Protein AF-K7NMP1-F1 (afdb_monomer)

Foldseek 3Di:
DPVLVVLVPDDDPLVVLLVQCVQQVHDSDDVPDDSVNSSVVSSVCVNVVSRPRPVPPPDDPDPVVVVVVVVVVVCVVVVVPPPPPPPDDDDDDDDDDDDDDDDDDDDDDDPDPDDDDCDVVNVVVLVVLLVDDLVPDDPVSNVSNVVVVVVVVVVVD

Radius of gyration: 32.11 Å; Cα contacts (8 Å, |Δi|>4): 42; chains: 1; bounding box: 68×54×84 Å

Secondary structure (DSSP, 8-state):
--SHHHHHT----HHHHHHHHHHTT--S--TT--HHHHHHHHHHHHHTT-----GGGS-S---HHHHHHHHHHHHHHHHTTSSTTSS--------------------------------HHHHHHHHHHTTS-GGGS-HHHHHHHHHHHHHHHHTT-

Nearest PDB structures (foldseek):
  8h6l-assembly1_4C  TM=4.850E-01  e=1.927E-01  Homo sapiens
  5nrl-assembly1_H  TM=5.158E-01  e=5.601E-01  Saccharomyces cerevisiae
  5zwo-assembly1_K  TM=5.132E-01  e=1.300E+00  Saccharomyces cerevisiae S288C
  6ahd-assembly1_K  TM=4.824E-01  e=1.628E+00  Homo sapiens

Solvent-accessible surface area (backbone atoms only — not comparable to full-atom values): 10521 Å² total; per-residue (Å²): 141,80,62,69,70,60,49,74,69,61,83,71,58,70,70,56,49,37,52,50,28,52,69,58,73,39,82,69,70,58,93,94,57,50,77,65,58,52,46,51,50,51,38,51,41,61,74,68,62,71,71,72,71,72,82,80,69,84,72,60,90,68,60,61,66,61,56,50,51,51,49,51,55,48,49,58,68,58,54,72,74,64,71,80,75,82,81,81,82,88,85,90,85,86,88,85,90,85,88,83,89,85,89,87,79,86,90,78,90,76,89,69,88,74,84,87,74,89,45,75,68,50,56,55,49,51,57,48,57,64,69,49,65,69,87,80,46,54,74,72,55,38,54,55,40,50,54,55,50,53,53,55,55,59,76,74,110

InterPro domains:
  IPR014906 Pre-mRNA processing factor 4 (PRP4)-like [PF08799] (17-45)
  IPR014906 Pre-mRNA processing factor 4 (PRP4)-like [SM00500] (12-63)
  IPR036285 PRP4-like superfamily [G3DSA:4.10.280.110] (2-64)
  IPR036285 PRP4-like superfamily [SSF158230] (9-47)
  IPR039979 Pre-mRNA-splicing factor 18 [PTHR13007] (5-157)

pLDDT: mean 70.82, std 20.06, range [32.47, 95.81]

Organism: Pinus taeda (NCBI:txid3352)

Mean predicted aligned error: 22.0 Å

Sequence (157 aa):
MGEEHKIDELVLPKAEVIRRLRFLKQPITLFGEDDDARLERLKSLLNAGIMELDSDMTEGQRNDFLRDLAELKKRQKTGILNLDRKKKKDDNDGIIDDGGEGGGGGGSDDHGGEGGFISGIDIDKDLKRLKSDFDELC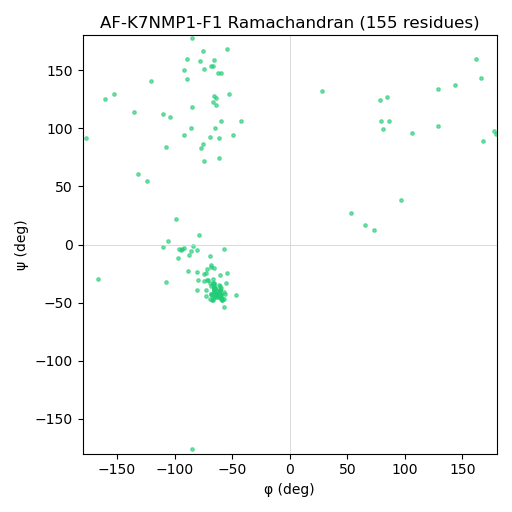DEDKILVFFKRLLREWEQE

Structure (mmCIF, N/CA/C/O backbone):
data_AF-K7NMP1-F1
#
_entry.id   AF-K7NMP1-F1
#
loop_
_atom_site.group_PDB
_atom_site.id
_atom_site.type_symbol
_atom_site.label_atom_id
_atom_site.label_alt_id
_atom_site.label_comp_id
_atom_site.label_asym_id
_atom_site.label_entity_id
_atom_site.label_seq_id
_atom_site.pdbx_PDB_ins_code
_atom_site.Cartn_x
_atom_site.Cartn_y
_atom_site.Cartn_z
_atom_site.occupancy
_atom_site.B_iso_or_equiv
_atom_site.auth_seq_id
_atom_site.auth_comp_id
_atom_site.auth_asym_id
_atom_site.auth_atom_id
_atom_site.pdbx_PDB_model_num
ATOM 1 N N . MET A 1 1 ? -21.976 -15.102 24.659 1.00 45.72 1 MET A N 1
ATOM 2 C CA . MET A 1 1 ? -22.681 -14.573 23.473 1.00 45.72 1 MET A CA 1
ATOM 3 C C . MET A 1 1 ? -22.791 -13.067 23.647 1.00 45.72 1 MET A C 1
ATOM 5 O O . MET A 1 1 ? -23.612 -12.649 24.449 1.00 45.72 1 MET A O 1
ATOM 9 N N . GLY A 1 2 ? -21.914 -12.253 23.052 1.00 52.25 2 GLY A N 1
ATOM 10 C CA . GLY A 1 2 ? -21.947 -10.806 23.334 1.00 52.25 2 GLY A CA 1
ATOM 11 C C . GLY A 1 2 ? -21.149 -9.898 22.399 1.00 52.25 2 GLY A C 1
ATOM 12 O O . GLY A 1 2 ? -21.572 -8.769 22.186 1.00 52.25 2 GLY A O 1
ATOM 13 N N . GLU A 1 3 ? -20.050 -10.368 21.801 1.00 56.69 3 GLU A N 1
ATOM 14 C CA . GLU A 1 3 ? -19.222 -9.520 20.921 1.00 56.69 3 GLU A CA 1
ATOM 15 C C . GLU A 1 3 ? -19.338 -9.870 19.431 1.00 56.69 3 GLU A C 1
ATOM 17 O O . GLU A 1 3 ? -19.338 -8.964 18.605 1.00 56.69 3 GLU A O 1
ATOM 22 N N . GLU A 1 4 ? -19.551 -11.143 19.087 1.00 57.53 4 GLU A N 1
ATOM 23 C CA . GLU A 1 4 ? -19.666 -11.625 17.697 1.00 57.53 4 GLU A CA 1
ATOM 24 C C . GLU A 1 4 ? -20.811 -10.937 16.929 1.00 57.53 4 GLU A C 1
ATOM 26 O O . GLU A 1 4 ? -20.597 -10.361 15.866 1.00 57.53 4 GLU A O 1
ATOM 31 N N . HIS A 1 5 ? -22.006 -10.849 17.527 1.00 59.88 5 HIS A N 1
ATOM 32 C CA . HIS A 1 5 ? -23.153 -10.165 16.911 1.00 59.88 5 HIS A CA 1
ATOM 33 C C . HIS A 1 5 ? -22.906 -8.674 16.640 1.00 59.88 5 HIS A C 1
ATOM 35 O O . HIS A 1 5 ? -23.485 -8.097 15.724 1.00 59.88 5 HIS A O 1
ATOM 41 N N . LYS A 1 6 ? -22.017 -8.037 17.411 1.00 73.75 6 LYS A N 1
ATOM 42 C CA . LYS A 1 6 ? -21.723 -6.609 17.264 1.00 73.75 6 LYS A CA 1
ATOM 43 C C . LYS A 1 6 ? -20.874 -6.321 16.026 1.00 73.75 6 LYS A C 1
ATOM 45 O O . LYS A 1 6 ? -20.922 -5.205 15.515 1.00 73.75 6 LYS A O 1
ATOM 50 N N . ILE A 1 7 ? -20.092 -7.297 15.563 1.00 77.81 7 ILE A N 1
ATOM 51 C CA . ILE A 1 7 ? -19.238 -7.169 14.375 1.00 77.81 7 ILE A CA 1
ATOM 52 C C . ILE A 1 7 ? -20.078 -7.358 13.107 1.00 77.81 7 ILE A C 1
ATOM 54 O O . ILE A 1 7 ? -19.922 -6.604 12.142 1.00 77.81 7 ILE A O 1
ATOM 58 N N . ASP A 1 8 ? -21.029 -8.290 13.136 1.00 78.00 8 ASP A N 1
ATOM 59 C CA . ASP A 1 8 ? -21.897 -8.591 11.995 1.00 78.00 8 ASP A CA 1
ATOM 60 C C . ASP A 1 8 ? -22.851 -7.433 11.650 1.00 78.00 8 ASP A C 1
ATOM 62 O O . ASP A 1 8 ? -23.149 -7.200 10.477 1.00 78.00 8 ASP A O 1
ATOM 66 N N . GLU A 1 9 ? -23.244 -6.626 12.638 1.00 84.12 9 GLU A N 1
ATOM 67 C CA . GLU A 1 9 ? -24.074 -5.424 12.452 1.00 84.12 9 GLU A CA 1
ATOM 68 C C . GLU A 1 9 ? -23.289 -4.181 11.983 1.00 84.12 9 GLU A C 1
ATOM 70 O O . GLU A 1 9 ? -23.882 -3.138 11.696 1.00 84.12 9 GLU A O 1
ATOM 75 N N . LEU A 1 10 ? -21.956 -4.252 11.871 1.00 81.06 10 LEU A N 1
ATOM 76 C CA . LEU A 1 10 ? -21.150 -3.102 11.453 1.00 81.06 10 LEU A CA 1
ATOM 77 C C . LEU A 1 10 ? -21.482 -2.689 10.017 1.00 81.06 10 LEU A C 1
ATOM 79 O O . LEU A 1 10 ? -21.253 -3.435 9.064 1.00 81.06 10 LEU A O 1
ATOM 83 N N . VAL A 1 11 ? -21.938 -1.451 9.859 1.00 88.50 11 VAL A N 1
ATOM 84 C CA . VAL A 1 11 ? -22.046 -0.773 8.565 1.00 88.50 11 VAL A CA 1
ATOM 85 C C . VAL A 1 11 ? -21.000 0.332 8.548 1.00 88.50 11 VAL A C 1
ATOM 87 O O . VAL A 1 11 ? -21.070 1.283 9.327 1.00 88.50 11 VAL A O 1
ATOM 90 N N . LEU A 1 12 ? -19.986 0.181 7.697 1.00 87.94 12 LEU A N 1
ATOM 91 C CA . LEU A 1 12 ? -18.856 1.104 7.616 1.00 87.94 12 LEU A CA 1
ATOM 92 C C . LEU A 1 12 ? -18.764 1.707 6.212 1.00 87.94 12 LEU A C 1
ATOM 94 O O . LEU A 1 12 ? -18.917 0.981 5.230 1.00 87.94 12 LEU A O 1
ATOM 98 N N . PRO A 1 13 ? -18.444 3.006 6.085 1.00 94.12 13 PRO A N 1
ATOM 99 C CA . PRO A 1 13 ? -18.127 3.596 4.792 1.00 94.12 13 PRO A CA 1
ATOM 100 C C . PRO A 1 13 ? -16.914 2.913 4.149 1.00 94.12 13 PRO A C 1
ATOM 102 O O . PRO A 1 13 ? -15.955 2.558 4.839 1.00 94.12 13 PRO A O 1
ATOM 105 N N . LYS A 1 14 ? -16.893 2.832 2.813 1.00 93.44 14 LYS A N 1
ATOM 106 C CA . LYS A 1 14 ? -15.800 2.230 2.024 1.00 93.44 14 LYS A CA 1
ATOM 107 C C . LYS A 1 14 ? -14.401 2.681 2.458 1.00 93.44 14 LYS A C 1
ATOM 109 O O . LYS A 1 14 ? -13.494 1.862 2.582 1.00 93.44 14 LYS A O 1
ATOM 114 N N . ALA A 1 15 ? -14.225 3.978 2.713 1.00 95.25 15 ALA A N 1
ATOM 115 C CA . ALA A 1 15 ? -12.944 4.543 3.136 1.00 95.25 15 ALA A CA 1
ATOM 116 C C . ALA A 1 15 ? -12.445 3.943 4.463 1.00 95.25 15 ALA A C 1
ATOM 118 O O . ALA A 1 15 ? -11.256 3.662 4.606 1.00 95.25 15 ALA A O 1
ATOM 119 N N . GLU A 1 16 ? -13.353 3.698 5.409 1.00 94.62 16 GLU A N 1
ATOM 120 C CA . GLU A 1 16 ? -13.018 3.106 6.702 1.00 94.62 16 GLU A CA 1
ATOM 121 C C . GLU A 1 16 ? -12.691 1.618 6.567 1.00 94.62 16 GLU A C 1
ATOM 123 O O . GLU A 1 16 ? -11.733 1.147 7.180 1.00 94.62 16 GLU A O 1
ATOM 128 N N . VAL A 1 17 ? -13.419 0.892 5.711 1.00 94.25 17 VAL A N 1
ATOM 129 C CA . VAL A 1 17 ? -13.116 -0.513 5.394 1.00 94.25 17 VAL A CA 1
ATOM 130 C C . VAL A 1 17 ? -11.708 -0.631 4.813 1.00 94.25 17 VAL A C 1
ATOM 132 O O . VAL A 1 17 ? -10.902 -1.421 5.299 1.00 94.25 17 VAL A O 1
ATOM 135 N N . ILE A 1 18 ? -11.366 0.217 3.838 1.00 94.75 18 ILE A N 1
ATOM 136 C CA . ILE A 1 18 ? -10.025 0.263 3.240 1.00 94.75 18 ILE A CA 1
ATOM 137 C C . ILE A 1 18 ? -8.961 0.606 4.287 1.00 94.75 18 ILE A C 1
ATOM 139 O O . ILE A 1 18 ? -7.897 -0.016 4.301 1.00 94.75 18 ILE A O 1
ATOM 143 N N . ARG A 1 19 ? -9.227 1.582 5.166 1.00 94.75 19 ARG A N 1
ATOM 144 C CA . ARG A 1 19 ? -8.293 1.973 6.232 1.00 94.75 19 ARG A CA 1
ATOM 145 C C . ARG A 1 19 ? -7.992 0.799 7.161 1.00 94.75 19 ARG A C 1
ATOM 147 O O . ARG A 1 19 ? -6.824 0.539 7.438 1.00 94.75 19 ARG A O 1
ATOM 154 N N . ARG A 1 20 ? -9.025 0.075 7.600 1.00 92.19 20 ARG A N 1
ATOM 155 C CA . ARG A 1 20 ? -8.883 -1.094 8.481 1.00 92.19 20 ARG A CA 1
ATOM 156 C C . ARG A 1 20 ? -8.191 -2.259 7.784 1.00 92.19 20 ARG A C 1
ATOM 158 O O . ARG A 1 20 ? -7.277 -2.829 8.361 1.00 92.19 20 ARG A O 1
ATOM 165 N N . LEU A 1 21 ? -8.550 -2.559 6.535 1.00 92.75 21 LEU A N 1
ATOM 166 C CA . LEU A 1 21 ? -7.868 -3.593 5.749 1.00 92.75 21 LEU A CA 1
ATOM 167 C C . LEU A 1 21 ? -6.379 -3.279 5.572 1.00 92.75 21 LEU A C 1
ATOM 169 O O . LEU A 1 21 ? -5.549 -4.155 5.782 1.00 92.75 21 LEU A O 1
ATOM 173 N N . ARG A 1 22 ? -6.026 -2.023 5.270 1.00 92.25 22 ARG A N 1
ATOM 174 C CA . ARG A 1 22 ? -4.625 -1.586 5.171 1.00 92.25 22 ARG A CA 1
ATOM 175 C C . ARG A 1 22 ? -3.886 -1.730 6.499 1.00 92.25 22 ARG A C 1
ATOM 177 O O . ARG A 1 22 ? -2.740 -2.161 6.504 1.00 92.25 22 ARG A O 1
ATOM 184 N N . PHE A 1 23 ? -4.533 -1.365 7.604 1.00 88.62 23 PHE A N 1
ATOM 185 C CA . PHE A 1 23 ? -3.969 -1.514 8.944 1.00 88.62 23 PHE A CA 1
ATOM 186 C C . PHE A 1 23 ? -3.722 -2.986 9.304 1.00 88.62 23 PHE A C 1
ATOM 188 O O . PHE A 1 23 ? -2.672 -3.310 9.843 1.00 88.62 23 PHE A O 1
ATOM 195 N N . LEU A 1 24 ? -4.635 -3.877 8.912 1.00 89.12 24 LEU A N 1
ATOM 196 C CA . LEU A 1 24 ? -4.508 -5.332 9.053 1.00 89.12 24 LEU A CA 1
ATOM 197 C C . LEU A 1 24 ? -3.607 -5.978 7.979 1.00 89.12 24 LEU A C 1
ATOM 199 O O . LEU A 1 24 ? -3.572 -7.202 7.863 1.00 89.12 24 LEU A O 1
ATOM 203 N N . LYS A 1 25 ? -2.921 -5.169 7.157 1.00 90.12 25 LYS A N 1
ATOM 204 C CA . LYS A 1 25 ? -2.069 -5.603 6.033 1.00 90.12 25 LYS A CA 1
ATOM 205 C C . LYS A 1 25 ? -2.762 -6.534 5.030 1.00 90.12 25 LYS A C 1
ATOM 207 O O . LYS A 1 25 ? -2.117 -7.308 4.330 1.00 90.12 25 LYS A O 1
ATOM 212 N N . GLN A 1 26 ? -4.079 -6.422 4.909 1.00 91.62 26 GLN A N 1
ATOM 213 C CA . GLN A 1 26 ? -4.876 -7.193 3.964 1.00 91.62 26 GLN A CA 1
ATOM 214 C C . GLN A 1 26 ? -5.041 -6.435 2.637 1.00 91.62 26 GLN A C 1
ATOM 216 O O . GLN A 1 26 ? -5.102 -5.199 2.636 1.00 91.62 26 GLN A O 1
ATOM 221 N N . PRO A 1 27 ? -5.186 -7.138 1.495 1.00 94.38 27 PRO A N 1
ATOM 222 C CA . PRO A 1 27 ? -5.507 -6.505 0.219 1.00 94.38 27 PRO A CA 1
ATOM 223 C C . PRO A 1 27 ? -6.749 -5.609 0.329 1.00 94.38 27 PRO A C 1
ATOM 225 O O . PRO A 1 27 ? -7.797 -6.028 0.831 1.00 94.38 27 PRO A O 1
ATOM 228 N N . ILE A 1 28 ? -6.635 -4.363 -0.141 1.00 95.00 28 ILE A N 1
ATOM 229 C CA . ILE A 1 28 ? -7.691 -3.344 0.001 1.00 95.00 28 ILE A CA 1
ATOM 230 C C . ILE A 1 28 ? -8.923 -3.622 -0.874 1.00 95.00 28 ILE A C 1
ATOM 232 O O . ILE A 1 28 ? -10.035 -3.228 -0.522 1.00 95.00 28 ILE A O 1
ATOM 236 N N . THR A 1 29 ? 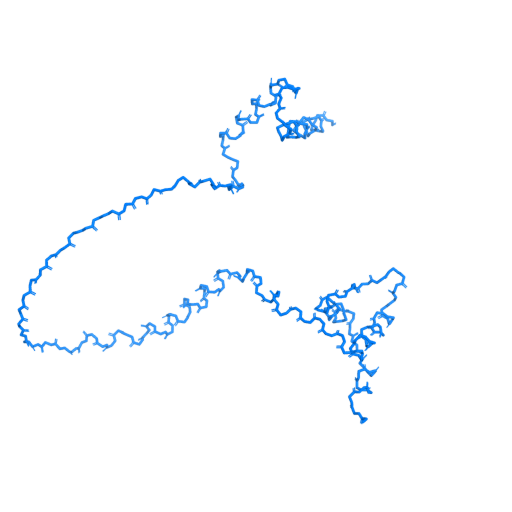-8.718 -4.264 -2.025 1.00 95.12 29 THR A N 1
ATOM 237 C CA . THR A 1 29 ? -9.757 -4.676 -2.979 1.00 95.12 29 THR A CA 1
ATOM 238 C C . THR A 1 29 ? -9.251 -5.895 -3.734 1.00 95.12 29 THR A C 1
ATOM 240 O O . THR A 1 29 ? -8.139 -5.847 -4.263 1.00 95.12 29 THR A O 1
ATOM 243 N N . LEU A 1 30 ? -10.044 -6.959 -3.794 1.00 95.38 30 LEU A N 1
ATOM 244 C CA . LEU A 1 30 ? -9.792 -8.102 -4.673 1.00 95.38 30 LEU A CA 1
ATOM 245 C C . LEU A 1 30 ? -10.443 -7.883 -6.050 1.00 95.38 30 LEU A C 1
ATOM 247 O O . LEU A 1 30 ? -11.336 -7.052 -6.213 1.00 95.38 30 LEU A O 1
ATOM 251 N N . PHE A 1 31 ? -9.976 -8.603 -7.071 1.00 95.69 31 PHE A N 1
ATOM 252 C CA . PHE A 1 31 ? -10.540 -8.489 -8.418 1.00 95.69 31 PHE A CA 1
ATOM 253 C C . PHE A 1 31 ? -12.002 -8.957 -8.431 1.00 95.69 31 PHE A C 1
ATOM 255 O O . PHE A 1 31 ? -12.294 -10.066 -7.993 1.00 95.69 31 PHE A O 1
ATOM 262 N N . GLY A 1 32 ? -12.907 -8.110 -8.933 1.00 94.94 32 GLY A N 1
ATOM 263 C CA . GLY A 1 32 ? -14.348 -8.386 -8.937 1.00 94.94 32 GLY A CA 1
ATOM 264 C C . GLY A 1 32 ? -15.029 -8.279 -7.566 1.00 94.94 32 GLY A C 1
ATOM 265 O O . GLY A 1 32 ? -16.158 -8.731 -7.428 1.00 94.94 32 GLY A O 1
ATOM 266 N N . GLU A 1 33 ? -14.361 -7.717 -6.552 1.00 95.81 33 GLU A N 1
ATOM 267 C CA . GLU A 1 33 ? -14.935 -7.519 -5.216 1.00 95.81 33 GLU A CA 1
ATOM 268 C C . GLU A 1 33 ? -15.746 -6.214 -5.136 1.00 95.81 33 GLU A C 1
ATOM 270 O O . GLU A 1 33 ? -15.196 -5.111 -5.258 1.00 95.81 33 GLU A O 1
ATOM 275 N N . ASP A 1 34 ? -17.045 -6.347 -4.864 1.00 95.19 34 ASP A N 1
ATOM 276 C CA . ASP A 1 34 ? -17.946 -5.228 -4.581 1.00 95.19 34 ASP A CA 1
ATOM 277 C C . ASP A 1 34 ? -17.738 -4.651 -3.166 1.00 95.19 34 ASP A C 1
ATOM 279 O O . ASP A 1 34 ? -17.079 -5.239 -2.305 1.00 95.19 34 ASP A O 1
ATOM 283 N N . ASP A 1 35 ? -18.304 -3.470 -2.899 1.00 94.12 35 ASP A N 1
ATOM 284 C CA . ASP A 1 35 ? -18.147 -2.786 -1.607 1.00 94.12 35 ASP A CA 1
ATOM 285 C C . ASP A 1 35 ? -18.713 -3.591 -0.419 1.00 94.12 35 ASP A C 1
ATOM 287 O O . ASP A 1 35 ? -18.099 -3.588 0.652 1.00 94.12 35 ASP A O 1
ATOM 291 N N . ASP A 1 36 ? -19.810 -4.326 -0.617 1.00 93.44 36 ASP A N 1
ATOM 292 C CA . ASP A 1 36 ? -20.430 -5.163 0.419 1.00 93.44 36 ASP A CA 1
ATOM 293 C C . ASP A 1 36 ? -19.603 -6.424 0.708 1.00 93.44 36 ASP A C 1
ATOM 295 O O . ASP A 1 36 ? -19.324 -6.729 1.868 1.00 93.44 36 ASP A O 1
ATOM 299 N N . ALA A 1 37 ? -19.113 -7.099 -0.338 1.00 94.81 37 ALA A N 1
ATOM 300 C CA . ALA A 1 37 ? -18.233 -8.265 -0.209 1.0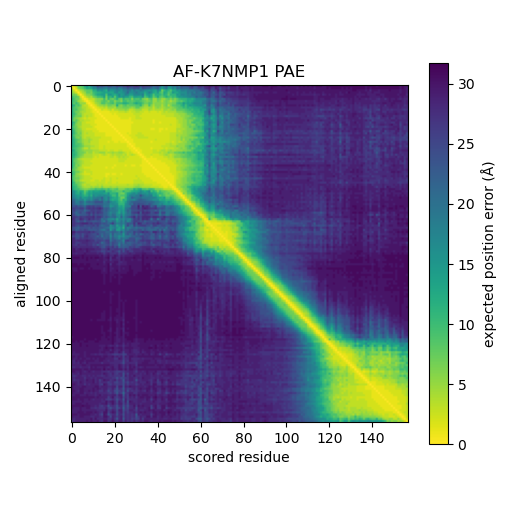0 94.81 37 ALA A CA 1
ATOM 301 C C . ALA A 1 37 ? -16.929 -7.908 0.525 1.00 94.81 37 ALA A C 1
ATOM 303 O O . ALA A 1 37 ? -16.457 -8.642 1.396 1.00 94.81 37 ALA A O 1
ATOM 304 N N . ARG A 1 38 ? -16.381 -6.720 0.244 1.00 95.38 38 ARG A N 1
ATOM 305 C CA . ARG A 1 38 ? -15.214 -6.171 0.948 1.00 95.38 38 ARG A CA 1
ATOM 306 C C . ARG A 1 38 ? -15.474 -5.983 2.445 1.00 95.38 38 ARG A C 1
ATOM 308 O O . ARG A 1 38 ? -14.597 -6.262 3.266 1.00 95.38 38 ARG A O 1
ATOM 315 N N . LEU A 1 39 ? -16.656 -5.480 2.808 1.00 94.19 39 LEU A N 1
ATOM 316 C CA . LEU A 1 39 ? -17.057 -5.293 4.203 1.00 94.19 39 LEU A CA 1
ATOM 317 C C . LEU A 1 39 ? -17.252 -6.642 4.907 1.00 94.19 39 LEU A C 1
ATOM 319 O O . LEU A 1 39 ? -16.797 -6.803 6.037 1.00 94.19 39 LEU A O 1
ATOM 323 N N . GLU A 1 40 ? -17.882 -7.610 4.245 1.00 93.44 40 GLU A N 1
ATOM 324 C CA . GLU A 1 40 ? -1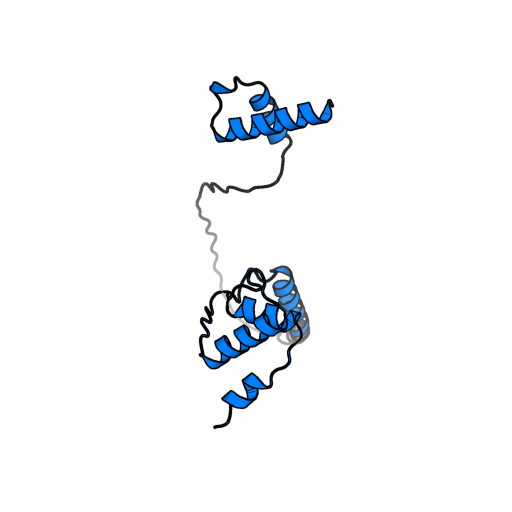8.075 -8.967 4.767 1.00 93.44 40 GLU A CA 1
ATOM 325 C C . GLU A 1 40 ? -16.742 -9.680 5.016 1.00 93.44 40 GLU A C 1
ATOM 327 O O . GLU A 1 40 ? -16.538 -10.288 6.072 1.00 93.44 40 GLU A O 1
ATOM 332 N N . ARG A 1 41 ? -15.777 -9.522 4.104 1.00 93.62 41 ARG A N 1
ATOM 333 C CA . ARG A 1 41 ? -14.413 -10.017 4.311 1.00 93.62 41 ARG A CA 1
ATOM 334 C C . ARG A 1 41 ? -13.753 -9.371 5.525 1.00 93.62 41 ARG A C 1
ATOM 336 O O . ARG A 1 41 ? -13.142 -10.074 6.327 1.00 93.62 41 ARG A O 1
ATOM 343 N N . LEU A 1 42 ? -13.888 -8.053 5.697 1.00 92.38 42 LEU A N 1
ATOM 344 C CA . LEU A 1 42 ? -13.382 -7.373 6.892 1.00 92.38 42 LEU A CA 1
ATOM 345 C C . LEU A 1 42 ? -14.044 -7.913 8.173 1.00 92.38 42 LEU A C 1
ATOM 347 O O . LEU A 1 42 ? -13.337 -8.154 9.147 1.00 92.38 42 LEU A O 1
ATOM 351 N N . LYS A 1 43 ? -15.365 -8.132 8.181 1.00 92.31 43 LYS A N 1
ATOM 352 C CA . LYS A 1 43 ? -16.081 -8.731 9.324 1.00 92.31 43 LYS A CA 1
ATOM 353 C C . LYS A 1 43 ? -15.558 -10.128 9.642 1.00 92.31 43 LYS A C 1
ATOM 355 O O . LYS A 1 43 ? -15.242 -10.409 10.791 1.00 92.31 43 LYS A O 1
ATOM 360 N N . SER A 1 44 ? -15.374 -10.955 8.615 1.00 91.56 44 SER A N 1
ATOM 361 C CA . SER A 1 44 ? -14.827 -12.308 8.747 1.00 91.56 44 SER A CA 1
ATOM 362 C C . SER A 1 44 ? -13.418 -12.303 9.345 1.00 91.56 44 SER A C 1
ATOM 364 O O . SER A 1 44 ? -13.130 -13.092 10.238 1.00 91.56 44 SER A O 1
ATOM 366 N N . LEU A 1 45 ? -12.553 -11.382 8.907 1.00 89.56 45 LEU A N 1
ATOM 367 C CA . LEU A 1 45 ? -11.201 -11.210 9.453 1.00 89.56 45 LEU A CA 1
ATOM 368 C C . LEU A 1 45 ? -11.213 -10.792 10.929 1.00 89.56 45 LEU A C 1
ATOM 370 O O . LEU A 1 45 ? -10.440 -11.323 11.724 1.00 89.56 45 LEU A O 1
ATOM 374 N N . LEU A 1 46 ? -12.096 -9.856 11.293 1.00 87.75 46 LEU A N 1
ATOM 375 C CA . LEU A 1 46 ? -12.266 -9.412 12.677 1.00 87.75 46 LEU A CA 1
ATOM 376 C C . LEU A 1 46 ? -12.814 -10.542 13.564 1.00 87.75 46 LEU A C 1
ATOM 378 O O . LEU A 1 46 ? -12.289 -10.750 14.654 1.00 87.75 46 LEU A O 1
ATOM 382 N N . ASN A 1 47 ? -13.802 -11.301 13.081 1.00 88.12 47 ASN A N 1
ATOM 383 C CA . ASN A 1 47 ? -14.369 -12.462 13.778 1.00 88.12 47 ASN A CA 1
ATOM 384 C C . ASN A 1 47 ? -13.341 -13.589 13.947 1.00 88.12 47 ASN A C 1
ATOM 386 O O . ASN A 1 47 ? -13.300 -14.240 14.986 1.00 88.12 47 ASN A O 1
ATOM 390 N N . ALA A 1 48 ? -12.477 -13.802 12.952 1.00 86.31 48 ALA A N 1
ATOM 391 C CA . ALA A 1 48 ? -11.402 -14.788 13.021 1.00 86.31 48 ALA A CA 1
ATOM 392 C C . ALA A 1 48 ? -10.285 -14.402 14.011 1.00 86.31 48 ALA A C 1
ATOM 394 O O . ALA A 1 48 ? -9.408 -15.219 14.284 1.00 86.31 48 ALA A O 1
ATOM 395 N N . GLY A 1 49 ? -10.285 -13.169 14.535 1.00 77.06 49 GLY A N 1
ATOM 396 C CA . GLY A 1 49 ? -9.274 -12.693 15.479 1.00 77.06 49 GLY A CA 1
ATOM 397 C C . GLY A 1 49 ? -7.868 -12.591 14.878 1.00 77.06 49 GLY A C 1
ATOM 398 O O . GLY A 1 49 ? -6.893 -12.500 15.624 1.00 77.06 49 GLY A O 1
ATOM 399 N N . ILE A 1 50 ? -7.747 -12.601 13.545 1.00 66.00 50 ILE A N 1
ATOM 400 C CA . ILE A 1 50 ? -6.465 -12.505 12.839 1.00 66.00 50 ILE A CA 1
ATOM 401 C 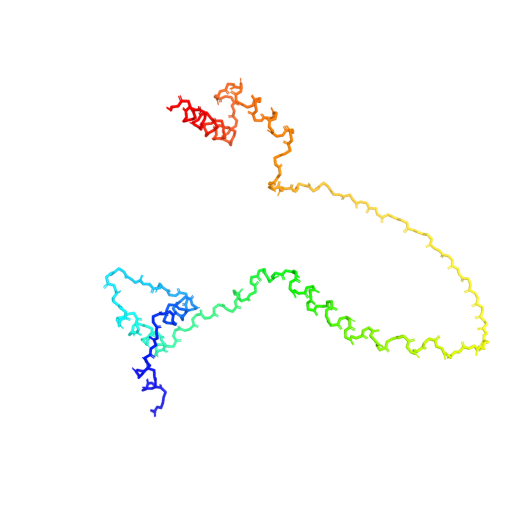C . ILE A 1 50 ? -6.025 -11.039 12.871 1.00 66.00 50 ILE A C 1
ATOM 403 O O . ILE A 1 50 ? -6.282 -10.255 11.957 1.00 66.00 50 ILE A O 1
ATOM 407 N N . MET A 1 51 ? -5.396 -10.653 13.978 1.00 62.72 51 MET A N 1
ATOM 408 C CA . MET A 1 51 ? -4.719 -9.372 14.137 1.00 62.72 51 MET A CA 1
ATOM 409 C C . MET A 1 51 ? -3.209 -9.609 14.138 1.00 62.72 51 MET A C 1
ATOM 411 O O . MET A 1 51 ? -2.588 -9.687 15.195 1.00 62.72 51 MET A O 1
ATOM 415 N N . GLU A 1 52 ? -2.603 -9.701 12.955 1.00 60.78 52 GLU A N 1
ATOM 416 C CA . GLU A 1 52 ? -1.151 -9.539 12.804 1.00 60.78 52 GLU A CA 1
ATOM 417 C C . GLU A 1 52 ? -0.812 -8.045 12.945 1.00 60.78 52 GLU A C 1
ATOM 419 O O . GLU A 1 52 ? -0.552 -7.328 11.977 1.00 60.78 52 GLU A O 1
ATOM 424 N N . LEU A 1 53 ? -0.906 -7.536 14.178 1.00 58.50 53 LEU A N 1
ATOM 425 C CA . LEU A 1 53 ? -0.344 -6.240 14.535 1.00 58.50 53 LEU A CA 1
ATOM 426 C C . LEU A 1 53 ? 1.172 -6.414 14.645 1.00 58.50 53 LEU A C 1
ATOM 428 O O . LEU A 1 53 ? 1.701 -6.632 15.732 1.00 58.50 53 LEU A O 1
ATOM 432 N N . ASP A 1 54 ? 1.881 -6.281 13.529 1.00 54.59 54 ASP A N 1
ATOM 433 C CA . ASP A 1 54 ? 3.291 -5.915 13.616 1.00 54.59 54 ASP A CA 1
ATOM 434 C C . ASP A 1 54 ? 3.332 -4.501 14.206 1.00 54.59 54 ASP A C 1
ATOM 436 O O . ASP A 1 54 ? 3.073 -3.507 13.518 1.00 54.59 54 ASP A O 1
ATOM 440 N N . SER A 1 55 ? 3.616 -4.420 15.505 1.00 56.06 55 SER A N 1
ATOM 441 C CA . SER A 1 55 ? 3.761 -3.192 16.297 1.00 56.06 55 SER A CA 1
ATOM 442 C C . SER A 1 55 ? 4.828 -2.226 15.770 1.00 56.06 55 SER A C 1
ATOM 444 O O . SER A 1 55 ? 4.978 -1.121 16.289 1.00 56.06 55 SER A O 1
ATOM 446 N N . ASP A 1 56 ? 5.551 -2.616 14.727 1.00 56.47 56 ASP A N 1
ATOM 447 C CA . ASP A 1 56 ? 6.847 -2.048 14.380 1.00 56.47 56 ASP A CA 1
ATOM 448 C C . ASP A 1 56 ? 6.750 -0.936 13.319 1.00 56.47 56 ASP A C 1
ATOM 450 O O . ASP A 1 56 ? 7.741 -0.283 13.009 1.00 56.47 56 ASP A O 1
ATOM 454 N N . MET A 1 57 ? 5.556 -0.665 12.772 1.00 55.88 57 MET A N 1
ATOM 455 C CA . MET A 1 57 ? 5.377 0.270 11.642 1.00 55.88 57 MET A CA 1
ATOM 456 C C . MET A 1 57 ? 4.751 1.628 12.002 1.00 55.88 57 MET A C 1
ATOM 458 O O . MET A 1 57 ? 4.528 2.462 11.123 1.00 55.88 57 MET A O 1
ATOM 462 N N . THR A 1 58 ? 4.464 1.901 13.277 1.00 56.47 58 THR A N 1
ATOM 463 C CA . THR A 1 58 ? 3.858 3.186 13.693 1.00 56.47 58 THR A CA 1
ATOM 464 C C . THR A 1 58 ? 4.850 4.328 13.911 1.00 56.47 58 THR A C 1
ATOM 466 O O . THR A 1 58 ? 4.435 5.452 14.205 1.00 56.47 58 THR A O 1
ATOM 469 N N . GLU A 1 59 ? 6.145 4.077 13.735 1.00 57.22 59 GLU A N 1
ATOM 470 C CA . GLU A 1 59 ? 7.194 5.084 13.878 1.00 57.22 59 GLU A CA 1
ATOM 471 C C . GLU A 1 59 ? 8.036 5.179 12.602 1.00 57.22 59 GLU A C 1
ATOM 473 O O . GLU A 1 59 ? 9.255 5.082 12.613 1.00 57.22 59 GLU A O 1
ATOM 478 N N . GLY A 1 60 ? 7.373 5.398 11.459 1.00 66.94 60 GLY A N 1
ATOM 479 C CA . GLY A 1 60 ? 8.065 5.999 10.315 1.00 66.94 60 GLY A CA 1
ATOM 480 C C . GLY A 1 60 ? 8.732 7.321 10.723 1.00 66.94 60 GLY A C 1
ATOM 481 O O . GLY A 1 60 ? 8.435 7.849 11.798 1.00 66.94 60 GLY A O 1
ATOM 482 N N . GLN A 1 61 ? 9.599 7.882 9.870 1.00 65.31 61 GLN A N 1
ATOM 483 C CA . GLN A 1 61 ? 10.208 9.206 10.072 1.00 65.31 61 GLN A CA 1
ATOM 484 C C . GLN A 1 61 ? 9.127 10.244 10.423 1.00 65.31 61 GLN A C 1
ATOM 486 O O . GLN A 1 61 ? 8.465 10.817 9.554 1.00 65.31 61 GLN A O 1
ATOM 491 N N . ARG A 1 62 ? 8.896 10.478 11.719 1.00 59.50 62 ARG A N 1
ATOM 492 C CA . ARG A 1 62 ? 8.054 11.578 12.170 1.00 59.50 62 ARG A CA 1
ATOM 493 C C . ARG A 1 62 ? 8.802 12.830 11.782 1.00 59.50 62 ARG A C 1
ATOM 495 O O . ARG A 1 62 ? 9.938 12.995 12.197 1.00 59.50 62 ARG A O 1
ATOM 502 N N . ASN A 1 63 ? 8.143 13.668 10.989 1.00 74.31 63 ASN A N 1
ATOM 503 C CA . ASN A 1 63 ? 8.677 14.924 10.489 1.00 74.31 63 ASN A CA 1
ATOM 504 C C . ASN A 1 63 ? 9.430 15.656 11.615 1.00 74.31 63 ASN A C 1
ATOM 506 O O . ASN A 1 63 ? 8.796 16.141 12.559 1.00 74.31 63 ASN A O 1
ATOM 510 N N . ASP A 1 64 ? 10.765 15.665 11.541 1.00 76.69 64 ASP A N 1
ATOM 511 C CA . ASP A 1 64 ? 11.640 16.182 12.600 1.00 76.69 64 ASP A CA 1
ATOM 512 C C . ASP A 1 64 ? 11.266 17.630 12.943 1.00 76.69 64 ASP A C 1
ATOM 514 O O . ASP A 1 64 ? 11.213 18.004 14.109 1.00 76.69 64 ASP A O 1
ATOM 518 N N . PHE A 1 65 ? 10.807 18.393 11.947 1.00 74.50 65 PHE A N 1
ATOM 519 C CA . PHE A 1 65 ? 10.296 19.750 12.112 1.00 74.50 65 PHE A CA 1
ATOM 520 C C . PHE A 1 65 ? 9.131 19.860 13.109 1.00 74.50 65 PHE A C 1
ATOM 522 O O . PHE A 1 65 ? 9.065 20.804 13.894 1.00 74.50 65 PHE A O 1
ATOM 529 N N . LEU A 1 66 ? 8.188 18.911 13.109 1.00 76.25 66 LEU A N 1
ATOM 530 C CA . LEU A 1 66 ? 7.060 18.928 14.049 1.00 76.25 66 LEU A CA 1
ATOM 531 C C . LEU A 1 66 ? 7.492 18.530 15.464 1.00 76.25 66 LEU A C 1
ATOM 533 O O . LEU A 1 66 ? 6.918 19.032 16.436 1.00 76.25 66 LEU A O 1
ATOM 537 N N . ARG A 1 67 ? 8.506 17.664 15.587 1.00 78.00 67 ARG A N 1
ATOM 538 C CA . ARG A 1 67 ? 9.129 17.322 16.873 1.00 78.00 67 ARG A CA 1
ATOM 539 C C . ARG A 1 67 ? 9.851 18.540 17.443 1.00 78.00 67 ARG A C 1
ATOM 541 O O . ARG A 1 67 ? 9.577 18.919 18.582 1.00 78.00 67 ARG A O 1
ATOM 548 N N . ASP A 1 68 ? 10.647 19.206 16.617 1.00 82.88 68 ASP A N 1
ATOM 549 C CA . ASP A 1 68 ? 11.400 20.401 16.980 1.00 82.88 68 ASP A CA 1
ATOM 550 C C . ASP A 1 68 ? 10.468 21.572 17.308 1.00 82.88 68 ASP A C 1
ATOM 552 O O . ASP A 1 68 ? 10.679 22.273 18.295 1.00 82.88 68 ASP A O 1
ATOM 556 N N . LEU A 1 69 ? 9.368 21.753 16.568 1.00 85.00 69 LEU A N 1
ATOM 557 C CA . LEU A 1 69 ? 8.360 22.774 16.866 1.00 85.00 69 LEU A CA 1
ATOM 558 C C . LEU A 1 69 ? 7.645 22.504 18.198 1.00 85.00 69 LEU A C 1
ATOM 560 O O . LEU A 1 69 ? 7.394 23.432 18.975 1.00 85.00 69 LEU A O 1
ATOM 564 N N . ALA A 1 70 ? 7.314 21.244 18.487 1.00 80.88 70 ALA A N 1
ATOM 565 C CA . ALA A 1 70 ? 6.733 20.862 19.770 1.00 80.88 70 ALA A CA 1
ATOM 566 C C . ALA A 1 70 ? 7.731 21.067 20.920 1.00 80.88 70 ALA A C 1
ATOM 568 O O . ALA A 1 70 ? 7.340 21.533 21.996 1.00 80.88 70 A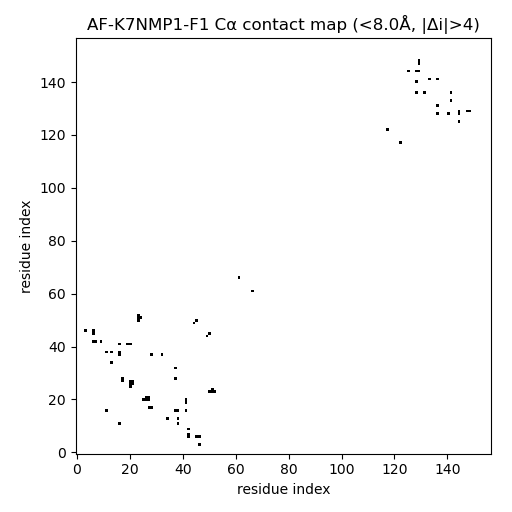LA A O 1
ATOM 569 N N . GLU A 1 71 ? 9.009 20.765 20.697 1.00 83.69 71 GLU A N 1
ATOM 570 C CA . GLU A 1 71 ? 10.078 20.982 21.666 1.00 83.69 71 GLU A CA 1
ATOM 571 C C . GLU A 1 71 ? 10.348 22.476 21.897 1.00 83.69 71 GLU A C 1
ATOM 573 O O . GLU A 1 71 ? 10.416 22.914 23.045 1.00 83.69 71 GLU A O 1
ATOM 578 N N . LEU A 1 72 ? 10.374 23.289 20.839 1.00 80.88 72 LEU A N 1
ATOM 579 C CA . LEU A 1 72 ? 10.504 24.744 20.908 1.00 80.88 72 LEU A CA 1
ATOM 580 C C . LEU A 1 72 ? 9.323 25.371 21.660 1.00 80.88 72 LEU A C 1
ATOM 582 O O . LEU A 1 72 ? 9.519 26.209 22.541 1.00 80.88 72 LEU A O 1
ATOM 586 N N . LYS A 1 73 ? 8.094 24.915 21.390 1.00 78.50 73 LYS A N 1
ATOM 587 C CA . LYS A 1 73 ? 6.887 25.370 22.097 1.00 78.50 73 LYS A CA 1
ATOM 588 C C . LYS A 1 73 ? 6.889 24.963 23.575 1.00 78.50 73 LYS A C 1
ATOM 590 O O . LYS A 1 73 ? 6.395 25.719 24.413 1.00 78.50 73 LYS A O 1
ATOM 595 N N . LYS A 1 74 ? 7.450 23.797 23.920 1.00 80.00 74 LYS A N 1
ATOM 596 C CA . LYS A 1 74 ? 7.677 23.389 25.320 1.00 80.00 74 LYS A CA 1
ATOM 597 C C . LYS A 1 74 ? 8.733 24.273 25.985 1.00 80.00 74 LYS A C 1
ATOM 599 O O . LYS A 1 74 ? 8.455 24.807 27.054 1.00 80.00 74 LYS A O 1
ATOM 604 N N . ARG A 1 75 ? 9.878 24.497 25.328 1.00 72.62 75 ARG A N 1
ATOM 605 C CA . ARG A 1 75 ? 10.976 25.349 25.818 1.00 72.62 75 ARG A CA 1
ATOM 606 C C . ARG A 1 75 ? 10.536 26.797 26.036 1.00 72.62 75 ARG A C 1
ATOM 608 O O . ARG A 1 75 ? 10.905 27.381 27.046 1.00 72.62 75 ARG A O 1
ATOM 615 N N . GLN A 1 76 ? 9.700 27.361 25.162 1.00 66.00 76 GLN A N 1
ATOM 616 C CA . GLN A 1 76 ? 9.112 28.692 25.366 1.00 66.00 76 GLN A CA 1
ATOM 617 C C . GLN A 1 76 ? 8.158 28.731 26.567 1.00 66.00 76 GLN A C 1
ATOM 619 O O . GLN A 1 76 ? 8.192 29.683 27.342 1.00 66.00 76 GLN A O 1
ATOM 624 N N . LYS A 1 77 ? 7.350 27.683 26.772 1.00 60.62 77 LYS A N 1
ATOM 625 C CA . LYS A 1 77 ? 6.475 27.579 27.952 1.00 60.62 77 LYS A CA 1
ATOM 626 C C . LYS A 1 77 ? 7.254 27.418 29.261 1.00 60.62 77 LYS A C 1
ATOM 628 O O . LYS A 1 77 ? 6.818 27.945 30.277 1.00 60.62 77 LYS A O 1
ATOM 633 N N . THR A 1 78 ? 8.390 26.722 29.255 1.00 59.31 78 THR A N 1
ATOM 634 C CA . THR A 1 78 ? 9.232 26.530 30.451 1.00 59.31 78 THR A CA 1
ATOM 635 C C . THR A 1 78 ? 10.266 27.641 30.660 1.00 59.31 78 THR A C 1
ATOM 637 O O . THR A 1 78 ? 10.716 27.850 31.782 1.00 59.31 78 THR A O 1
ATOM 640 N N . GLY A 1 79 ? 10.643 28.375 29.609 1.00 54.47 79 GLY A N 1
ATOM 641 C CA . GLY A 1 79 ? 11.660 29.433 29.643 1.00 54.47 79 GLY A CA 1
ATOM 642 C C . GLY A 1 79 ? 11.228 30.708 30.371 1.00 54.47 79 GLY A C 1
ATOM 643 O O . GLY A 1 79 ? 12.079 31.439 30.867 1.00 54.47 79 GLY A O 1
ATOM 644 N N . ILE A 1 80 ? 9.919 30.940 30.517 1.00 54.47 80 ILE A N 1
ATOM 645 C CA . ILE A 1 80 ? 9.370 32.089 31.258 1.00 54.47 80 ILE A CA 1
ATOM 646 C C . ILE A 1 80 ? 9.648 31.972 32.774 1.00 54.47 80 ILE A C 1
ATOM 648 O O . ILE A 1 80 ? 9.652 32.973 33.477 1.00 54.47 80 ILE A O 1
ATOM 652 N N . LEU A 1 81 ? 9.954 30.774 33.289 1.00 52.31 81 LEU A N 1
ATOM 653 C CA . LEU A 1 81 ? 10.082 30.512 34.731 1.00 52.31 81 LEU A CA 1
ATOM 654 C C . LEU A 1 81 ? 11.512 30.667 35.293 1.00 52.31 81 LEU A C 1
ATOM 656 O O . LEU A 1 81 ? 11.707 30.511 36.497 1.00 52.31 81 LEU A O 1
ATOM 660 N N . ASN A 1 82 ? 12.519 30.965 34.459 1.00 50.03 82 ASN A N 1
ATOM 661 C CA . ASN A 1 82 ? 13.932 30.988 34.880 1.00 50.03 82 ASN A CA 1
ATOM 662 C C . ASN A 1 82 ? 14.574 32.386 34.943 1.00 50.03 82 ASN A C 1
ATOM 664 O O . ASN A 1 82 ? 15.730 32.493 35.355 1.00 50.03 82 ASN A O 1
ATOM 668 N N . LEU A 1 83 ? 13.858 33.457 34.583 1.00 51.00 83 LEU A N 1
ATOM 669 C CA . LEU A 1 83 ? 14.411 34.817 34.652 1.00 51.00 83 LEU A CA 1
ATOM 670 C C . LEU A 1 83 ? 14.366 35.411 36.077 1.00 51.00 83 LEU A C 1
ATOM 672 O O . LEU A 1 83 ? 15.212 36.233 36.424 1.00 51.00 83 LEU A O 1
ATOM 676 N N . ASP A 1 84 ? 13.468 34.930 36.945 1.00 44.72 84 ASP A N 1
ATOM 677 C CA . ASP A 1 84 ? 13.232 35.521 38.275 1.00 44.72 84 ASP A CA 1
ATOM 678 C C . ASP A 1 84 ? 14.160 35.025 39.401 1.00 44.72 84 ASP A C 1
ATOM 680 O O . ASP A 1 84 ? 14.129 35.555 40.512 1.00 44.72 84 ASP A O 1
ATOM 684 N N . ARG A 1 85 ? 15.031 34.032 39.160 1.00 49.09 85 ARG A N 1
ATOM 685 C CA . ARG A 1 85 ? 15.924 33.486 40.210 1.00 49.09 85 ARG A CA 1
ATOM 686 C C . ARG A 1 85 ? 17.316 34.115 40.280 1.00 49.09 85 ARG A C 1
ATOM 688 O O . ARG A 1 85 ? 18.069 33.787 41.191 1.00 49.09 85 ARG A O 1
ATOM 695 N N . LYS A 1 86 ? 17.670 35.039 39.381 1.00 46.78 86 LYS A N 1
ATOM 696 C CA . LYS A 1 86 ? 19.035 35.599 39.300 1.00 46.78 86 LYS A CA 1
ATOM 697 C C . LYS A 1 86 ? 19.214 36.959 39.989 1.00 46.78 86 LYS A C 1
ATOM 699 O O . LYS A 1 86 ? 20.141 37.693 39.666 1.00 46.78 86 LYS A O 1
ATOM 704 N N . LYS A 1 87 ? 18.342 37.305 40.944 1.00 43.69 87 LYS A N 1
ATOM 705 C CA . LYS A 1 87 ? 18.413 38.566 41.701 1.00 43.69 87 LYS A CA 1
ATOM 706 C C . LYS A 1 87 ? 18.267 38.342 43.211 1.00 43.69 87 LYS A C 1
ATOM 708 O O . LYS A 1 87 ? 17.312 38.822 43.806 1.00 43.69 87 LYS A O 1
ATOM 713 N N . LYS A 1 88 ? 19.185 37.568 43.811 1.00 44.22 88 LYS A N 1
ATOM 714 C CA . LYS A 1 88 ? 19.568 37.625 45.243 1.00 44.22 88 LYS A CA 1
ATOM 715 C C . LYS A 1 88 ? 20.639 36.573 45.574 1.00 44.22 88 LYS A C 1
ATOM 717 O O . LYS A 1 88 ? 20.299 35.431 45.868 1.00 44.22 88 LYS A O 1
ATOM 722 N N . LYS A 1 89 ? 21.910 36.977 45.544 1.00 36.59 89 LYS A N 1
ATOM 723 C CA . LYS A 1 89 ? 22.960 36.572 46.497 1.00 36.59 89 LYS A CA 1
ATOM 724 C C . LYS A 1 89 ? 24.247 37.320 46.141 1.00 36.59 89 LYS A C 1
ATOM 726 O O . LYS A 1 89 ? 25.004 36.865 45.293 1.00 36.59 89 LYS A O 1
ATOM 731 N N . ASP A 1 90 ? 24.426 38.479 46.763 1.00 38.47 90 ASP A N 1
ATOM 732 C CA . ASP A 1 90 ? 25.761 38.953 47.122 1.00 38.47 90 ASP A CA 1
ATOM 733 C C . ASP A 1 90 ? 26.079 38.398 48.519 1.00 38.47 90 ASP A C 1
ATOM 735 O O . ASP A 1 90 ? 25.171 38.270 49.346 1.00 38.47 90 ASP A O 1
ATOM 739 N N . ASP A 1 91 ? 27.353 38.035 48.695 1.00 36.00 91 ASP A N 1
ATOM 740 C CA . ASP A 1 91 ? 28.158 37.950 49.927 1.00 36.00 91 ASP A CA 1
ATOM 741 C C . ASP A 1 91 ? 28.893 36.607 50.142 1.00 36.00 91 ASP A C 1
ATOM 743 O O . ASP A 1 91 ? 28.337 35.628 50.637 1.00 36.00 91 ASP A O 1
ATOM 747 N N . ASN A 1 92 ? 30.201 36.673 49.839 1.00 34.72 92 ASN A N 1
ATOM 748 C CA . ASN A 1 92 ? 31.343 36.098 50.571 1.00 34.72 92 ASN A CA 1
ATOM 749 C C . ASN A 1 92 ? 31.686 34.590 50.430 1.00 34.72 92 ASN A C 1
ATOM 751 O O . ASN A 1 92 ? 31.027 33.736 51.015 1.00 34.72 92 ASN A O 1
ATOM 755 N N . ASP A 1 93 ? 32.773 34.290 49.697 1.00 34.81 93 ASP A N 1
ATOM 756 C CA . ASP A 1 93 ? 34.067 33.761 50.211 1.00 34.81 93 ASP A CA 1
ATOM 757 C C . ASP A 1 93 ? 34.749 32.726 49.272 1.00 34.81 93 ASP A C 1
ATOM 759 O O . ASP A 1 93 ? 34.103 31.821 48.751 1.00 34.81 93 ASP A O 1
ATOM 763 N N . GLY A 1 94 ? 36.076 32.853 49.117 1.00 32.56 94 GLY A N 1
ATOM 764 C CA . GLY A 1 94 ? 37.026 31.728 49.022 1.00 32.56 94 GLY A CA 1
ATOM 765 C C . GLY A 1 94 ? 37.279 30.939 47.713 1.00 32.56 94 GLY A C 1
ATOM 766 O O . GLY A 1 94 ? 36.662 29.912 47.483 1.00 32.56 94 GLY A O 1
ATOM 767 N N . ILE A 1 95 ? 38.380 31.297 47.023 1.00 33.69 95 ILE A N 1
ATOM 768 C CA . ILE A 1 95 ? 39.575 30.440 46.762 1.00 33.69 95 ILE A CA 1
ATOM 769 C C . ILE A 1 95 ? 39.608 29.325 45.651 1.00 33.69 95 ILE A C 1
ATOM 771 O O . ILE A 1 95 ? 38.881 28.343 45.702 1.00 33.69 95 ILE A O 1
ATOM 775 N N . ILE A 1 96 ? 40.632 29.475 44.771 1.00 39.12 96 ILE A N 1
ATOM 776 C CA . ILE A 1 96 ? 41.487 28.527 43.976 1.00 39.12 96 ILE A CA 1
ATOM 777 C C . ILE A 1 96 ? 41.036 27.996 42.580 1.00 39.12 96 ILE A C 1
ATOM 779 O O . ILE A 1 96 ? 40.159 27.150 42.461 1.00 39.12 96 ILE A O 1
ATOM 783 N N . ASP A 1 97 ? 41.706 28.541 41.544 1.00 40.00 97 ASP A N 1
ATOM 784 C CA . ASP A 1 97 ? 42.566 27.934 40.484 1.00 40.00 97 ASP A CA 1
ATOM 785 C C . ASP A 1 97 ? 42.365 26.470 40.012 1.00 40.00 97 ASP A C 1
ATOM 787 O O . ASP A 1 97 ? 42.342 25.553 40.826 1.00 40.00 97 ASP A O 1
ATOM 791 N N . ASP A 1 98 ? 42.314 26.245 38.689 1.00 36.84 98 ASP A N 1
ATOM 792 C CA . ASP A 1 98 ? 43.347 25.522 37.900 1.00 36.84 98 ASP A CA 1
ATOM 793 C C . ASP A 1 98 ? 42.819 25.133 36.494 1.00 36.84 98 ASP A C 1
ATOM 795 O O . ASP A 1 98 ? 41.635 24.850 36.292 1.00 36.84 98 ASP A O 1
ATOM 799 N N . GLY A 1 99 ? 43.707 25.201 35.500 1.00 37.75 99 GLY A N 1
ATOM 800 C CA . GLY A 1 99 ? 43.428 25.144 34.065 1.00 37.75 99 GLY A CA 1
ATOM 801 C C . GLY A 1 99 ? 43.311 23.749 33.437 1.00 37.75 99 GLY A C 1
ATOM 802 O O . GLY A 1 99 ? 43.389 22.714 34.090 1.00 37.75 99 GLY A O 1
ATOM 803 N N . GLY A 1 100 ? 43.144 23.733 32.108 1.00 32.47 100 GLY A N 1
ATOM 804 C CA . GLY A 1 100 ? 43.218 22.510 31.303 1.00 32.47 100 GLY A CA 1
ATOM 805 C C . GLY A 1 100 ? 42.723 22.664 29.863 1.00 32.47 100 GLY A C 1
ATOM 806 O O . GLY A 1 100 ? 41.555 22.415 29.578 1.00 32.47 100 GLY A O 1
ATOM 807 N N . GLU A 1 101 ? 43.625 23.044 28.952 1.00 44.88 101 GLU A N 1
ATOM 808 C CA . GLU A 1 101 ? 43.524 22.767 27.510 1.00 44.88 101 GLU A CA 1
ATOM 809 C C . GLU A 1 101 ? 43.638 21.256 27.236 1.00 44.88 101 GLU A C 1
ATOM 811 O O . GLU A 1 101 ? 44.326 20.537 27.960 1.00 44.88 101 GLU A O 1
ATOM 816 N N . GLY A 1 102 ? 43.051 20.772 26.138 1.00 36.44 102 GLY A N 1
ATOM 817 C CA . GLY A 1 102 ? 43.326 19.421 25.645 1.00 36.44 102 GLY A CA 1
ATOM 818 C C . GLY A 1 102 ? 42.501 19.037 24.422 1.00 36.44 102 GLY A C 1
ATOM 819 O O . GLY A 1 102 ? 41.348 18.639 24.551 1.00 36.44 102 GLY A O 1
ATOM 820 N N . GLY A 1 103 ? 43.098 19.168 23.236 1.00 39.28 103 GLY A N 1
ATOM 821 C CA . GLY A 1 103 ? 42.546 18.697 21.966 1.00 39.28 103 GLY A CA 1
ATOM 822 C C . GLY A 1 103 ? 42.834 17.221 21.649 1.00 39.28 103 GLY A C 1
ATOM 823 O O . GLY A 1 103 ? 43.559 16.536 22.366 1.00 39.28 103 GLY A O 1
ATOM 824 N N . GLY A 1 104 ? 42.295 16.781 20.506 1.00 33.84 104 GLY A N 1
ATOM 825 C CA . GLY A 1 104 ? 42.502 15.473 19.863 1.00 33.84 104 GLY A CA 1
ATOM 826 C C . GLY A 1 104 ? 41.158 14.809 19.533 1.00 33.84 104 GLY A C 1
ATOM 827 O O . GLY A 1 104 ? 40.270 14.808 20.370 1.00 33.84 104 GLY A O 1
ATOM 828 N N . GLY A 1 105 ? 40.878 14.244 18.359 1.00 34.75 105 GLY A N 1
ATOM 829 C CA . GLY A 1 105 ? 41.649 13.939 17.155 1.00 34.75 105 GLY A CA 1
ATOM 830 C C . GLY A 1 105 ? 40.868 12.889 16.333 1.00 34.75 105 GLY A C 1
ATOM 831 O O . GLY A 1 105 ? 40.048 12.176 16.901 1.00 34.75 105 GLY A O 1
ATOM 832 N N . GLY A 1 106 ? 41.155 12.778 15.028 1.00 34.94 106 GLY A N 1
ATOM 833 C CA . GLY A 1 106 ? 40.698 11.696 14.126 1.00 34.94 106 GLY A CA 1
ATOM 834 C C . GLY A 1 106 ? 39.294 11.917 13.540 1.00 34.94 106 GLY A C 1
ATOM 835 O O . GLY A 1 106 ? 38.363 12.198 14.272 1.00 34.94 106 GLY A O 1
ATOM 836 N N . GLY A 1 107 ? 39.039 11.875 12.232 1.00 47.19 107 GLY A N 1
ATOM 837 C CA . GLY A 1 107 ? 39.660 11.088 11.172 1.00 47.19 107 GLY A CA 1
ATOM 838 C C . GLY A 1 107 ? 38.682 9.986 10.762 1.00 47.19 107 GLY A C 1
ATOM 839 O O . GLY A 1 107 ? 38.637 8.952 11.419 1.00 47.19 107 GLY A O 1
ATOM 840 N N . SER A 1 108 ? 37.886 10.200 9.712 1.00 42.66 108 SER A N 1
ATOM 841 C CA . SER A 1 108 ? 37.232 9.131 8.939 1.00 42.66 108 SER A CA 1
ATOM 842 C C . SER A 1 108 ? 36.820 9.674 7.577 1.00 42.66 108 SER A C 1
ATOM 844 O O . SER A 1 108 ? 36.118 10.678 7.499 1.00 42.66 108 SER A O 1
ATOM 846 N N . ASP A 1 109 ? 37.272 9.005 6.524 1.00 50.94 109 ASP A N 1
ATOM 847 C CA . ASP A 1 109 ? 36.727 9.103 5.179 1.00 50.94 109 ASP A CA 1
ATOM 848 C C . ASP A 1 109 ? 35.249 8.697 5.190 1.00 50.94 109 ASP A C 1
ATOM 850 O O . ASP A 1 109 ? 34.934 7.508 5.271 1.00 50.94 109 ASP A O 1
ATOM 854 N N . ASP A 1 110 ? 34.338 9.659 5.070 1.00 42.75 110 ASP A N 1
ATOM 855 C CA . ASP A 1 110 ? 32.945 9.343 4.778 1.00 42.75 110 ASP A CA 1
ATOM 856 C C . ASP A 1 110 ? 32.758 9.213 3.267 1.00 42.75 110 ASP A C 1
ATOM 858 O O . ASP A 1 110 ? 32.620 10.181 2.516 1.00 42.75 110 ASP A O 1
ATOM 862 N N . HIS A 1 111 ? 32.733 7.951 2.838 1.00 51.66 111 HIS A N 1
ATOM 863 C CA . HIS A 1 111 ? 32.009 7.498 1.657 1.00 51.66 111 HIS A CA 1
ATOM 864 C C . HIS A 1 111 ? 30.508 7.761 1.867 1.00 51.66 111 HIS A C 1
ATOM 866 O O . HIS A 1 111 ? 29.723 6.854 2.138 1.00 51.66 111 HIS A O 1
ATOM 872 N N . GLY A 1 112 ? 30.111 9.026 1.763 1.00 41.44 112 GLY A N 1
ATOM 873 C CA . GLY A 1 112 ? 28.722 9.457 1.804 1.00 41.44 112 GLY A CA 1
ATOM 874 C C . GLY A 1 112 ? 28.158 9.521 0.396 1.00 41.44 112 GLY A C 1
ATOM 875 O O . GLY A 1 112 ? 28.317 10.525 -0.294 1.00 41.44 112 GLY A O 1
ATOM 876 N N . GLY A 1 113 ? 27.509 8.442 -0.042 1.00 53.41 113 GLY A N 1
ATOM 877 C CA . GLY A 1 113 ? 26.615 8.481 -1.192 1.00 53.41 113 GLY A CA 1
ATOM 878 C C . GLY A 1 113 ? 25.456 9.432 -0.905 1.00 53.41 113 GLY A C 1
ATOM 879 O O . GLY A 1 113 ? 24.441 9.018 -0.354 1.00 53.41 113 GLY A O 1
ATOM 880 N N . GLU A 1 114 ? 25.607 10.701 -1.276 1.00 44.22 114 GLU A N 1
ATOM 881 C CA . GLU A 1 114 ? 24.522 11.675 -1.258 1.00 44.22 114 GLU A CA 1
ATOM 882 C C . GLU A 1 114 ? 24.028 11.925 -2.676 1.00 44.22 114 GLU A C 1
ATOM 884 O O . GLU A 1 114 ? 24.695 12.507 -3.534 1.00 44.22 114 GLU A O 1
ATOM 889 N N . GLY A 1 115 ? 22.814 11.439 -2.915 1.00 51.97 115 GLY A N 1
ATOM 890 C CA . GLY A 1 115 ? 22.034 11.828 -4.064 1.00 51.97 115 GLY A CA 1
ATOM 891 C C . GLY A 1 115 ? 21.720 13.321 -4.045 1.00 51.97 115 GLY A C 1
ATOM 892 O O . GLY A 1 115 ? 21.432 13.911 -3.008 1.00 51.97 115 GLY A O 1
ATOM 893 N N . GLY A 1 116 ? 21.648 13.883 -5.248 1.00 55.91 116 GLY A N 1
ATOM 894 C CA . GLY A 1 116 ? 20.643 14.897 -5.527 1.00 55.91 116 GLY A CA 1
ATOM 895 C C . GLY A 1 116 ? 21.062 16.355 -5.419 1.00 55.91 116 GLY A C 1
ATOM 896 O O . GLY A 1 116 ? 20.218 17.166 -5.066 1.00 55.91 116 GLY A O 1
ATOM 897 N N . PHE A 1 117 ? 22.274 16.726 -5.835 1.00 47.59 117 PHE A N 1
ATOM 898 C CA . PHE A 1 117 ? 22.499 18.064 -6.391 1.00 47.59 117 PHE A CA 1
ATOM 899 C C . PHE A 1 117 ? 23.359 17.948 -7.646 1.00 47.59 117 PHE A C 1
ATOM 901 O O . PHE A 1 117 ? 24.515 17.551 -7.570 1.00 47.59 117 PHE A O 1
ATOM 908 N N . ILE A 1 118 ? 22.788 18.274 -8.811 1.00 56.41 118 ILE A N 1
ATOM 909 C CA . ILE A 1 118 ? 23.546 18.362 -10.064 1.00 56.41 118 ILE A CA 1
ATOM 910 C C . ILE A 1 118 ? 24.445 19.589 -9.927 1.00 56.41 118 ILE A C 1
ATOM 912 O O . ILE A 1 118 ? 24.027 20.720 -10.185 1.00 56.41 118 ILE A O 1
ATOM 916 N N . SER A 1 119 ? 25.668 19.383 -9.452 1.00 58.22 119 SER A N 1
ATOM 917 C CA . SER A 1 119 ? 26.679 20.429 -9.481 1.00 58.22 119 SER A CA 1
ATOM 918 C C . SER A 1 119 ? 27.073 20.677 -10.942 1.00 58.22 119 SER A C 1
ATOM 920 O O . SER A 1 119 ? 26.978 19.779 -11.780 1.00 58.22 119 SER A O 1
ATOM 922 N N . GLY A 1 120 ? 27.540 21.882 -11.291 1.00 56.72 120 GLY A N 1
ATOM 923 C CA . GLY A 1 120 ? 28.040 22.154 -12.653 1.00 56.72 120 GLY A CA 1
ATOM 924 C C . GLY A 1 120 ? 29.137 21.171 -13.097 1.00 56.72 120 GLY A C 1
ATOM 925 O O . GLY A 1 120 ? 29.268 20.870 -14.278 1.00 56.72 120 GLY A O 1
ATOM 926 N N . ILE A 1 121 ? 29.842 20.581 -12.128 1.00 57.44 121 ILE A N 1
ATOM 927 C CA . ILE A 1 121 ? 30.847 19.534 -12.323 1.00 57.44 121 ILE A CA 1
ATOM 928 C C . ILE A 1 121 ? 30.217 18.238 -12.865 1.00 57.44 121 ILE A C 1
ATOM 930 O O . ILE A 1 121 ? 30.850 17.531 -13.649 1.00 57.44 121 ILE A O 1
ATOM 934 N N . ASP A 1 122 ? 28.980 17.913 -12.488 1.00 60.88 122 ASP A N 1
ATOM 935 C CA . ASP A 1 122 ? 28.304 16.684 -12.918 1.00 60.88 122 ASP A CA 1
ATOM 936 C C . ASP A 1 122 ? 27.728 16.803 -14.334 1.00 60.88 122 ASP A C 1
ATOM 938 O O . ASP A 1 122 ? 27.762 15.833 -15.092 1.00 60.88 122 ASP A O 1
ATOM 942 N N . ILE A 1 123 ? 27.329 18.010 -14.750 1.00 66.69 123 ILE A N 1
ATOM 943 C CA . ILE A 1 123 ? 26.975 18.299 -16.151 1.00 66.69 123 ILE A CA 1
ATOM 944 C C . ILE A 1 123 ? 28.192 18.070 -17.054 1.00 66.69 123 ILE A C 1
ATOM 946 O O . ILE A 1 123 ? 28.082 17.418 -18.094 1.00 66.69 123 ILE A O 1
ATOM 950 N N . ASP A 1 124 ? 29.369 18.540 -16.638 1.00 71.69 124 ASP A N 1
ATOM 951 C CA . ASP A 1 124 ? 30.610 18.349 -17.391 1.00 71.69 124 ASP A CA 1
ATOM 952 C C . ASP A 1 124 ? 31.028 16.876 -17.469 1.00 71.69 124 ASP A C 1
ATOM 954 O O . ASP A 1 124 ? 31.513 16.422 -18.511 1.00 71.69 124 ASP A O 1
ATOM 958 N N . LYS A 1 125 ? 30.830 16.103 -16.392 1.00 76.25 125 LYS A N 1
ATOM 959 C CA . LYS A 1 125 ? 31.057 14.648 -16.401 1.00 76.25 125 LYS A CA 1
ATOM 960 C C . LYS A 1 125 ? 30.110 13.947 -17.366 1.00 76.25 125 LYS A C 1
ATOM 962 O O . LYS A 1 125 ? 30.556 13.128 -18.164 1.00 76.25 125 LYS A O 1
ATOM 967 N N . ASP A 1 126 ? 28.833 14.304 -17.353 1.00 73.94 126 ASP A N 1
ATOM 968 C CA . ASP A 1 126 ? 27.843 13.711 -18.248 1.00 73.94 126 ASP A CA 1
ATOM 969 C C . ASP A 1 126 ? 28.092 14.054 -19.720 1.00 73.94 126 ASP A C 1
ATOM 971 O O . ASP A 1 126 ? 27.903 13.208 -20.594 1.00 73.94 126 ASP A O 1
ATOM 975 N N . LEU A 1 127 ? 28.569 15.267 -20.008 1.00 76.00 127 LEU A N 1
ATOM 976 C CA . LEU A 1 127 ? 28.990 15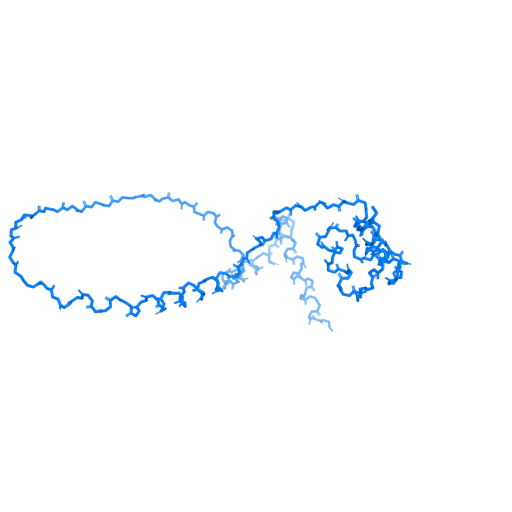.657 -21.355 1.00 76.00 127 LEU A CA 1
ATOM 977 C C . LEU A 1 127 ? 30.225 14.883 -21.827 1.00 76.00 127 LEU A C 1
ATOM 979 O O . LEU A 1 127 ? 30.344 14.613 -23.021 1.00 76.00 127 LEU A O 1
ATOM 983 N N . LYS A 1 128 ? 31.139 14.531 -20.916 1.00 79.44 128 LYS A N 1
ATOM 984 C CA . LYS A 1 128 ? 32.282 13.659 -21.224 1.00 79.44 128 LYS A CA 1
ATOM 985 C C . LYS A 1 128 ? 31.820 12.228 -21.488 1.00 79.44 128 LYS A C 1
ATOM 987 O O . LYS A 1 128 ? 32.186 11.688 -22.522 1.00 79.44 128 LYS A O 1
ATOM 992 N N . ARG A 1 129 ? 30.951 11.669 -20.638 1.00 77.94 129 ARG A N 1
ATOM 993 C CA . ARG A 1 129 ? 30.360 10.328 -20.822 1.00 77.94 129 ARG A CA 1
ATOM 994 C C . ARG A 1 129 ? 29.637 10.191 -22.158 1.00 77.94 129 ARG A C 1
ATOM 996 O O . ARG A 1 129 ? 29.810 9.197 -22.844 1.00 77.94 129 ARG A O 1
ATOM 1003 N N . LEU A 1 130 ? 28.879 11.215 -22.557 1.00 78.12 130 LEU A N 1
ATOM 1004 C CA . LEU A 1 130 ? 28.167 11.235 -23.839 1.00 78.12 130 LEU A CA 1
ATOM 1005 C C . LEU A 1 130 ? 29.110 11.268 -25.059 1.00 78.12 130 LEU A C 1
ATOM 1007 O O . LEU A 1 130 ? 28.679 10.952 -26.163 1.00 78.12 130 LEU A O 1
ATOM 1011 N N . LYS A 1 131 ? 30.369 11.685 -24.876 1.00 77.69 131 LYS A N 1
ATOM 1012 C CA . LYS A 1 131 ? 31.400 11.730 -25.925 1.00 77.69 131 LYS A CA 1
ATOM 1013 C C . LYS A 1 131 ? 32.322 10.507 -25.931 1.00 77.69 131 LYS A C 1
ATOM 1015 O O . LYS A 1 131 ? 33.103 10.382 -26.867 1.00 77.69 131 LYS A O 1
ATOM 1020 N N . SER A 1 132 ? 32.275 9.670 -24.898 1.00 81.56 132 SER A N 1
ATOM 1021 C CA . SER A 1 132 ? 33.076 8.449 -24.800 1.00 81.56 132 SER A CA 1
ATOM 1022 C C . SER A 1 132 ? 32.487 7.320 -25.647 1.00 81.56 132 SER A C 1
ATOM 1024 O O . SER A 1 132 ? 31.286 7.308 -25.927 1.00 81.56 132 SER A O 1
ATOM 1026 N N . ASP A 1 133 ? 33.322 6.347 -26.014 1.00 80.62 133 ASP A N 1
ATOM 1027 C CA . ASP A 1 133 ? 32.880 5.154 -26.735 1.00 80.62 133 ASP A CA 1
ATOM 1028 C C . ASP A 1 133 ? 31.954 4.302 -25.854 1.00 80.62 133 ASP A C 1
ATOM 1030 O O . ASP A 1 133 ? 32.276 3.968 -24.713 1.00 80.62 133 ASP A O 1
ATOM 1034 N N . PHE A 1 134 ? 30.771 3.967 -26.382 1.00 84.94 134 PHE A N 1
ATOM 1035 C CA . PHE A 1 134 ? 29.695 3.340 -25.607 1.00 84.94 134 PHE A CA 1
ATOM 1036 C C . PHE A 1 134 ? 30.107 1.993 -25.003 1.00 84.94 134 PHE A C 1
ATOM 1038 O O . PHE A 1 134 ? 29.731 1.689 -23.875 1.00 84.94 134 PHE A O 1
ATOM 1045 N N . ASP A 1 135 ? 30.901 1.205 -25.728 1.00 83.81 135 ASP A N 1
ATOM 1046 C CA . ASP A 1 135 ? 31.304 -0.140 -25.309 1.00 83.81 135 ASP A CA 1
ATOM 1047 C C . ASP A 1 135 ? 32.320 -0.127 -24.157 1.00 83.81 135 ASP A C 1
ATOM 1049 O O . ASP A 1 135 ? 32.349 -1.068 -23.359 1.00 83.81 135 ASP A O 1
ATOM 1053 N N . GLU A 1 136 ? 33.080 0.965 -24.018 1.00 85.50 136 GLU A N 1
ATOM 1054 C CA . GLU A 1 136 ? 34.123 1.149 -22.999 1.00 85.50 136 GLU A CA 1
ATOM 1055 C C . GLU A 1 136 ? 33.590 1.731 -21.676 1.00 85.50 136 GLU A C 1
ATOM 1057 O O . GLU A 1 136 ? 34.308 1.770 -20.675 1.00 85.50 136 GLU A O 1
ATOM 1062 N N . LEU A 1 137 ? 32.328 2.173 -21.643 1.00 84.06 137 LEU A N 1
ATOM 1063 C CA . LEU A 1 137 ? 31.680 2.698 -20.438 1.00 84.06 137 LEU A CA 1
ATOM 1064 C C . LEU A 1 137 ? 31.310 1.577 -19.451 1.00 84.06 137 LEU A C 1
ATOM 1066 O O . LEU A 1 137 ? 30.994 0.448 -19.846 1.00 84.06 137 LEU A O 1
ATOM 1070 N N . CYS A 1 138 ? 31.285 1.911 -18.155 1.00 86.62 138 CYS A N 1
ATOM 1071 C CA . CYS A 1 138 ? 30.701 1.032 -17.142 1.00 86.62 138 CYS A CA 1
ATOM 1072 C C . CYS A 1 138 ? 29.185 0.892 -17.353 1.00 86.62 138 CYS A C 1
ATOM 1074 O O . CYS A 1 138 ? 28.556 1.732 -18.004 1.00 86.62 138 CYS A O 1
ATOM 1076 N N . ASP A 1 139 ? 28.592 -0.171 -16.812 1.00 86.50 139 ASP A N 1
ATOM 1077 C CA . ASP A 1 139 ? 27.183 -0.498 -17.052 1.00 86.50 139 ASP A CA 1
ATOM 1078 C C . ASP A 1 139 ? 26.240 0.616 -16.568 1.00 86.50 139 ASP A C 1
ATOM 1080 O O . ASP A 1 139 ? 25.262 0.946 -17.242 1.00 86.50 139 ASP A O 1
ATOM 1084 N N . GLU A 1 140 ? 26.572 1.276 -15.457 1.00 85.12 140 GLU A N 1
ATOM 1085 C CA . GLU A 1 140 ? 25.818 2.421 -14.944 1.00 85.12 140 GLU A CA 1
ATOM 1086 C C . GLU A 1 140 ? 25.879 3.625 -15.897 1.00 85.12 140 GLU A C 1
ATOM 1088 O O . GLU A 1 140 ? 24.851 4.240 -16.199 1.00 85.12 140 GLU A O 1
ATOM 1093 N N . ASP A 1 141 ? 27.063 3.950 -16.423 1.00 84.88 141 ASP A N 1
ATOM 1094 C CA . ASP A 1 141 ? 27.242 5.086 -17.329 1.00 84.88 141 ASP A CA 1
ATOM 1095 C C . ASP A 1 141 ? 26.620 4.815 -18.713 1.00 84.88 141 ASP A C 1
ATOM 1097 O O . ASP A 1 141 ? 26.092 5.742 -19.335 1.00 84.88 141 ASP A O 1
ATOM 1101 N N . LYS A 1 142 ? 26.583 3.554 -19.170 1.00 88.12 142 LYS A N 1
ATOM 1102 C CA . LYS A 1 142 ? 25.864 3.139 -20.391 1.00 88.12 142 LYS A CA 1
ATOM 1103 C C . LYS A 1 142 ? 24.375 3.453 -20.305 1.00 88.12 142 LYS A C 1
ATOM 1105 O O . LYS A 1 142 ? 23.810 4.023 -21.242 1.00 88.12 142 LYS A O 1
ATOM 1110 N N . ILE A 1 143 ? 23.745 3.121 -19.176 1.00 90.19 143 ILE A N 1
ATOM 1111 C CA . ILE A 1 143 ? 22.323 3.401 -18.936 1.00 90.19 143 ILE A CA 1
ATOM 1112 C C . ILE A 1 143 ? 22.070 4.914 -18.980 1.00 90.19 143 ILE A C 1
ATOM 1114 O O . ILE A 1 143 ? 21.137 5.374 -19.644 1.00 90.19 143 ILE A O 1
ATOM 1118 N N . LEU A 1 144 ? 22.924 5.705 -18.325 1.00 86.56 144 LEU A N 1
ATOM 1119 C CA . LEU A 1 144 ? 22.802 7.164 -18.311 1.00 86.56 144 LEU A CA 1
ATOM 1120 C C . LEU A 1 144 ? 22.978 7.782 -19.707 1.00 86.56 144 LEU A C 1
ATOM 1122 O O . LEU A 1 144 ? 22.202 8.661 -20.091 1.00 86.56 144 LEU A O 1
ATOM 1126 N N . VAL A 1 145 ? 23.962 7.321 -20.484 1.00 89.69 145 VAL A N 1
ATOM 1127 C CA . VAL A 1 145 ? 24.200 7.788 -21.860 1.00 89.69 145 VAL A CA 1
ATOM 1128 C C . VAL A 1 145 ? 23.033 7.430 -22.778 1.00 89.69 145 VAL A C 1
ATOM 1130 O O . VAL A 1 145 ? 22.593 8.286 -23.551 1.00 89.69 145 VAL A O 1
ATOM 1133 N N . PHE A 1 146 ? 22.486 6.217 -22.658 1.00 90.62 146 PHE A N 1
ATOM 1134 C CA . PHE A 1 146 ? 21.329 5.773 -23.435 1.00 90.62 146 PHE A CA 1
ATOM 1135 C C . PHE A 1 146 ? 20.122 6.696 -23.232 1.00 90.62 146 PHE A C 1
ATOM 1137 O O . PHE A 1 146 ? 19.604 7.252 -24.201 1.00 90.62 146 PHE A O 1
ATOM 1144 N N . PHE A 1 147 ? 19.711 6.931 -21.982 1.00 91.12 147 PHE A N 1
ATOM 1145 C CA . PHE A 1 147 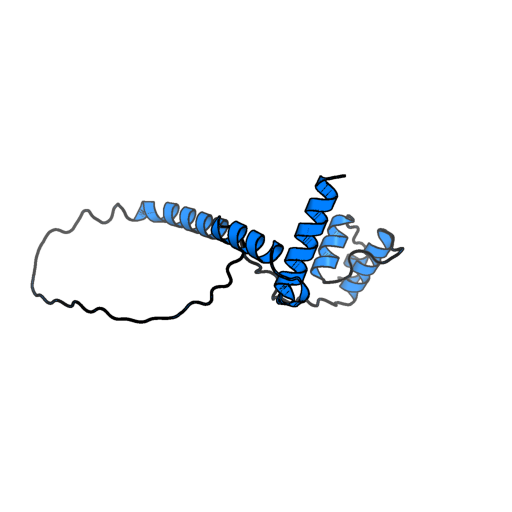? 18.555 7.787 -21.704 1.00 91.12 147 PHE A CA 1
ATOM 1146 C C . PHE A 1 147 ? 18.790 9.246 -22.106 1.00 91.12 147 PHE A C 1
ATOM 1148 O O . PHE A 1 147 ? 17.884 9.886 -22.636 1.00 91.12 147 PHE A O 1
ATOM 1155 N N . LYS A 1 148 ? 20.004 9.783 -21.926 1.00 87.44 148 LYS A N 1
ATOM 1156 C CA . LYS A 1 148 ? 20.321 11.149 -22.376 1.00 87.44 148 LYS A CA 1
ATOM 1157 C C . LYS A 1 148 ? 20.275 11.293 -23.895 1.00 87.44 148 LYS A C 1
ATOM 1159 O O . LYS A 1 148 ? 19.837 12.333 -24.383 1.00 87.44 148 LYS A O 1
ATOM 1164 N N . ARG A 1 149 ? 20.731 10.285 -24.642 1.00 87.88 149 ARG A N 1
ATOM 1165 C CA . ARG A 1 149 ? 20.636 10.273 -26.106 1.00 87.88 149 ARG A CA 1
ATOM 1166 C C . ARG A 1 149 ? 19.181 10.176 -26.558 1.00 87.88 149 ARG A C 1
ATOM 1168 O O . ARG A 1 149 ? 18.769 10.982 -27.382 1.00 87.88 149 ARG A O 1
ATOM 1175 N N . LEU A 1 150 ? 18.411 9.278 -25.948 1.00 92.19 150 LEU A N 1
ATOM 1176 C CA . LEU A 1 150 ? 16.987 9.099 -26.229 1.00 92.19 150 LEU A CA 1
ATOM 1177 C C . LEU A 1 150 ? 16.193 10.399 -26.026 1.00 92.19 150 LEU A C 1
ATOM 1179 O O . LEU A 1 150 ? 15.418 10.792 -26.889 1.00 92.19 150 LEU A O 1
ATOM 1183 N N . LEU A 1 151 ? 16.419 11.103 -24.913 1.00 89.06 151 LEU A N 1
ATOM 1184 C CA . LEU A 1 151 ? 15.744 12.376 -24.637 1.00 89.06 151 LEU A CA 1
ATOM 1185 C C . LEU A 1 151 ? 16.121 13.472 -25.646 1.00 89.06 151 LEU A C 1
ATOM 1187 O O . LEU A 1 151 ? 15.259 14.240 -26.056 1.00 89.06 151 LEU A O 1
ATOM 1191 N N . ARG A 1 152 ? 17.385 13.525 -26.087 1.00 85.00 152 ARG A N 1
ATOM 1192 C CA . ARG A 1 152 ? 17.827 14.475 -27.125 1.00 85.00 152 ARG A CA 1
ATOM 1193 C C . ARG A 1 152 ? 17.234 14.178 -28.495 1.00 85.00 152 ARG A C 1
ATOM 1195 O O . ARG A 1 152 ? 17.017 15.115 -29.255 1.00 85.00 152 ARG A O 1
ATOM 1202 N N . GLU A 1 153 ? 17.066 12.903 -28.834 1.00 88.56 153 GLU A N 1
ATOM 1203 C CA . GLU A 1 153 ? 16.393 12.483 -30.066 1.00 88.56 153 GLU A CA 1
ATOM 1204 C C . GLU A 1 153 ?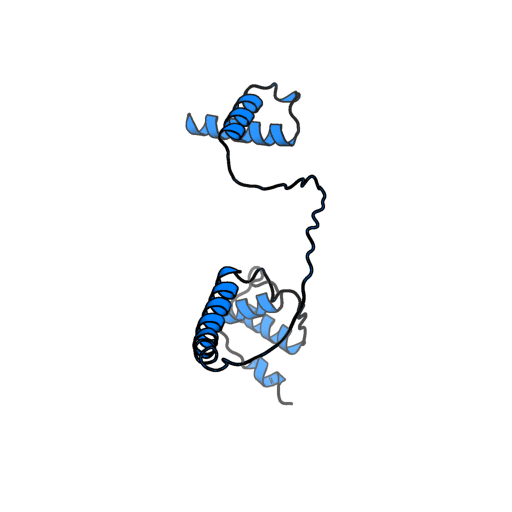 14.916 12.893 -30.017 1.00 88.56 153 GLU A C 1
ATOM 1206 O O . GLU A 1 153 ? 14.412 13.441 -30.990 1.00 88.56 153 GLU A O 1
ATOM 1211 N N . TRP A 1 154 ? 14.265 12.752 -28.859 1.00 89.50 154 TRP A N 1
ATOM 1212 C CA . TRP A 1 154 ? 12.868 13.147 -28.681 1.00 89.50 154 TRP A CA 1
ATOM 1213 C C . TRP A 1 154 ? 12.637 14.667 -28.724 1.00 89.50 154 TRP A C 1
ATOM 1215 O O . TRP A 1 154 ? 11.615 15.114 -29.225 1.00 89.50 154 TRP A O 1
ATOM 1225 N N . GLU A 1 155 ? 13.583 15.484 -28.250 1.00 83.50 155 GLU A N 1
ATOM 1226 C CA . GLU A 1 155 ? 13.505 16.953 -28.371 1.00 83.50 155 GLU A CA 1
ATOM 1227 C C . GLU A 1 155 ? 13.650 17.468 -29.816 1.00 83.50 155 GLU A C 1
ATOM 1229 O O . GLU A 1 155 ? 13.345 18.631 -30.083 1.00 83.50 155 GLU A O 1
ATOM 1234 N N . GLN A 1 156 ? 14.167 16.646 -30.733 1.00 75.56 156 GLN A N 1
ATOM 1235 C CA . GLN A 1 156 ? 14.403 17.018 -32.135 1.00 75.56 156 GLN A CA 1
ATOM 1236 C C . GLN A 1 156 ? 13.248 16.636 -33.072 1.00 75.56 156 GLN A C 1
ATOM 1238 O O . GLN A 1 156 ? 13.309 16.976 -34.256 1.00 75.56 156 GLN A O 1
ATOM 1243 N N . GLU A 1 157 ? 12.230 15.944 -32.559 1.00 62.31 157 GLU A N 1
ATOM 1244 C CA . GLU A 1 157 ? 11.020 15.521 -33.277 1.00 62.31 157 GLU A CA 1
ATOM 1245 C C . GLU A 1 157 ? 9.864 16.513 -33.060 1.00 62.31 157 GLU A C 1
ATOM 1247 O O . GLU A 1 157 ? 9.198 16.864 -34.063 1.00 62.31 157 GLU A O 1
#